Protein AF-A0AAW5QQH7-F1 (afdb_monomer)

Sequence (88 aa):
PIRKGETILVVLLALHRDPTLWGADPERFDPDRFLPATVRARPAHAYTPFGVGARACIGRQFALHVAVIALAQILTRFDIVPNTDYEL

Mean predicted aligned error: 3.49 Å

Secondary structure (DSSP, 8-state):
---TT------HHHHTT-HHHH-S-TTS--GGGGSHHHHHHSPTTS--TT--GGGS-TTHHHHHHHHHHHHHHHHHH------TT---

Radius of gyration: 17.26 Å; Cα contacts (8 Å, |Δi|>4): 32; chains: 1; bounding box: 39×33×52 Å

pLDDT: mean 95.87, std 2.63, range [79.12, 98.56]

Nearest PDB structures (foldseek):
  7uf9-assembly1_A-2  TM=9.308E-01  e=1.888E-03  Homo sapiens
  5vcg-assembly1_A  TM=9.185E-01  e=1.888E-03  Homo sapiens
  6bd5-assembly1_A  TM=9.341E-01  e=3.187E-03  Homo sapiens
  5veu-assembly5_E  TM=8.911E-01  e=3.878E-03  Homo sapiens

Structure (mmCIF, N/CA/C/O backbone):
data_AF-A0AAW5QQH7-F1
#
_entry.id   AF-A0AAW5QQH7-F1
#
loop_
_atom_site.group_PDB
_atom_site.id
_atom_site.type_symbol
_atom_site.label_atom_id
_atom_site.label_alt_id
_atom_site.label_comp_id
_atom_site.label_asym_id
_atom_site.label_entity_id
_atom_site.label_seq_id
_atom_site.pdbx_PDB_ins_code
_atom_site.Cartn_x
_atom_site.Cartn_y
_atom_site.Cartn_z
_atom_site.occupancy
_atom_site.B_iso_or_equiv
_atom_site.auth_seq_id
_atom_site.auth_comp_id
_atom_site.auth_asym_id
_atom_si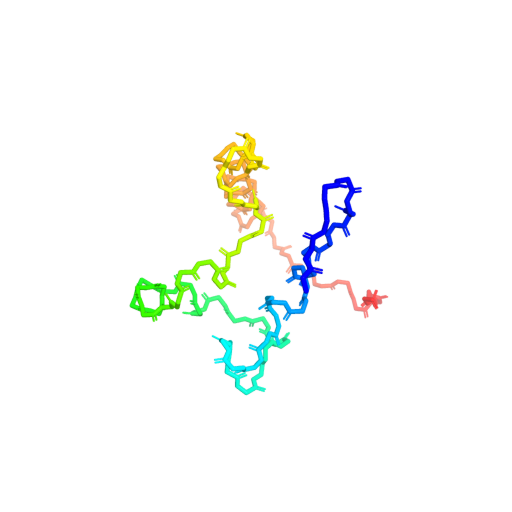te.auth_atom_id
_atom_site.pdbx_PDB_model_num
ATOM 1 N N . PRO A 1 1 ? -8.005 6.328 28.896 1.00 88.44 1 PRO A N 1
ATOM 2 C CA . PRO A 1 1 ? -9.391 6.590 28.435 1.00 88.44 1 PRO A C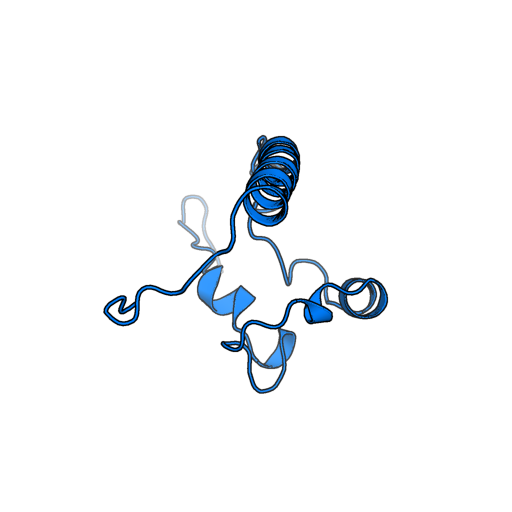A 1
ATOM 3 C C . PRO A 1 1 ? -9.429 7.696 27.367 1.00 88.44 1 PRO A C 1
ATOM 5 O O . PRO A 1 1 ? -8.671 8.651 27.487 1.00 88.44 1 PRO A O 1
ATOM 8 N N . ILE A 1 2 ? -10.279 7.535 26.344 1.00 95.19 2 ILE A N 1
ATOM 9 C CA . ILE A 1 2 ? -10.463 8.492 25.235 1.00 95.19 2 ILE A CA 1
ATOM 10 C C . ILE A 1 2 ? -11.814 9.200 25.416 1.00 95.19 2 ILE A C 1
ATOM 12 O O . ILE A 1 2 ? -12.808 8.549 25.745 1.00 95.19 2 ILE A O 1
ATOM 16 N N . ARG A 1 3 ? -11.862 10.521 25.223 1.00 97.44 3 ARG A N 1
ATOM 17 C CA . ARG A 1 3 ? -13.060 11.363 25.392 1.00 97.44 3 ARG A CA 1
ATOM 18 C C . ARG A 1 3 ? -13.703 11.728 24.051 1.00 97.44 3 ARG A C 1
ATOM 20 O O . ARG A 1 3 ? -13.057 11.765 23.007 1.00 97.44 3 ARG A O 1
ATOM 27 N N . LYS A 1 4 ? -14.998 12.057 24.082 1.00 97.06 4 LYS A N 1
ATOM 28 C CA . LYS A 1 4 ? -15.721 12.575 22.910 1.00 97.06 4 LYS A CA 1
ATOM 29 C C . LYS A 1 4 ? -15.045 13.851 22.398 1.00 97.06 4 LYS A C 1
ATOM 31 O O . LYS A 1 4 ? -14.793 14.764 23.176 1.00 97.06 4 LYS A O 1
ATOM 36 N N . GLY A 1 5 ? -14.814 13.915 21.088 1.00 96.56 5 GLY A N 1
ATOM 37 C CA . GLY A 1 5 ? -14.167 15.055 20.433 1.00 96.56 5 GLY A CA 1
ATOM 38 C C . GLY A 1 5 ? -12.639 14.990 20.425 1.00 96.56 5 GLY A C 1
ATOM 39 O O . GLY A 1 5 ? -12.015 15.849 19.809 1.00 96.56 5 GLY A O 1
ATOM 4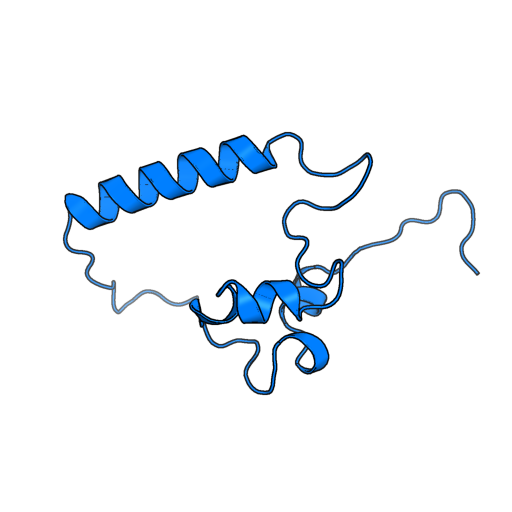0 N N . GLU A 1 6 ? -12.027 13.980 21.051 1.00 97.56 6 GLU A N 1
ATOM 41 C CA . GLU A 1 6 ? -10.584 13.780 20.932 1.00 97.56 6 GLU A CA 1
ATOM 42 C C . GLU A 1 6 ? -10.201 13.312 19.533 1.00 97.56 6 GLU A C 1
ATOM 44 O O . GLU A 1 6 ? -10.851 12.459 18.926 1.00 97.56 6 GLU A O 1
ATOM 49 N N . THR A 1 7 ? -9.114 13.888 19.031 1.00 96.12 7 THR A N 1
ATOM 50 C CA . THR A 1 7 ? -8.522 13.486 17.760 1.00 96.12 7 THR A CA 1
ATOM 51 C C . THR A 1 7 ? -7.612 12.291 17.993 1.00 96.12 7 THR A C 1
ATOM 53 O O . THR A 1 7 ? -6.756 12.315 18.874 1.00 96.12 7 THR A O 1
ATOM 56 N N . ILE A 1 8 ? -7.784 11.257 17.175 1.00 95.25 8 ILE A N 1
ATOM 57 C CA . ILE A 1 8 ? -6.920 10.081 17.151 1.00 95.25 8 ILE A CA 1
ATOM 58 C C . ILE A 1 8 ? -6.252 10.037 15.785 1.00 95.25 8 ILE A C 1
ATOM 60 O O . ILE A 1 8 ? -6.922 10.161 14.759 1.00 95.25 8 ILE A O 1
ATOM 64 N N . LEU A 1 9 ? -4.941 9.824 15.779 1.00 95.44 9 LEU A N 1
ATOM 65 C CA . LEU A 1 9 ? -4.182 9.591 14.562 1.00 95.44 9 LEU A CA 1
ATOM 66 C C . LEU A 1 9 ? -3.847 8.105 14.437 1.00 95.44 9 LEU A C 1
ATOM 68 O O . LEU A 1 9 ? -3.325 7.497 15.370 1.00 95.44 9 LEU A O 1
ATOM 72 N N . VAL A 1 10 ? -4.107 7.535 13.262 1.00 94.31 10 VAL A N 1
ATOM 73 C CA . VAL A 1 10 ? -3.615 6.203 12.897 1.00 94.31 10 VAL A CA 1
ATOM 74 C C . VAL A 1 10 ? -2.314 6.379 12.122 1.00 94.31 10 VAL A C 1
ATOM 76 O O . VAL A 1 10 ? -2.317 6.870 10.994 1.00 94.31 10 VAL A O 1
ATOM 79 N N . VAL A 1 11 ? -1.195 5.983 12.725 1.00 96.38 11 VAL A N 1
ATOM 80 C CA . VAL A 1 11 ? 0.139 6.127 12.126 1.00 96.38 11 VAL A CA 1
ATOM 81 C C . VAL A 1 11 ? 0.425 4.932 11.213 1.00 96.38 11 VAL A C 1
ATOM 83 O O . VAL A 1 11 ? 1.109 3.982 11.589 1.00 96.38 11 VAL A O 1
ATOM 86 N N . LEU A 1 12 ? -0.127 4.965 9.997 1.00 96.44 12 LEU A N 1
ATOM 87 C CA . LEU A 1 12 ? -0.029 3.849 9.046 1.00 96.44 12 LEU A CA 1
ATOM 88 C C . LEU A 1 12 ? 1.416 3.500 8.669 1.00 96.44 12 LEU A C 1
ATOM 90 O O . LEU A 1 12 ? 1.722 2.324 8.517 1.00 96.44 12 LEU A O 1
ATOM 94 N N . LEU A 1 13 ? 2.309 4.492 8.572 1.00 95.31 13 LEU A N 1
ATOM 95 C CA . LEU A 1 13 ? 3.720 4.245 8.254 1.00 95.31 13 LEU A CA 1
ATOM 96 C C . LEU A 1 13 ? 4.404 3.373 9.311 1.00 95.31 13 LEU A C 1
ATOM 98 O O . LEU A 1 13 ? 5.184 2.506 8.942 1.00 95.31 13 LEU A O 1
ATOM 102 N N . ALA A 1 14 ? 4.094 3.574 10.595 1.00 96.75 14 ALA A N 1
ATOM 103 C CA . ALA A 1 14 ? 4.629 2.741 11.669 1.00 96.75 14 ALA A CA 1
ATOM 104 C C . ALA A 1 14 ? 4.026 1.329 11.613 1.00 96.75 14 ALA A C 1
ATOM 106 O O . 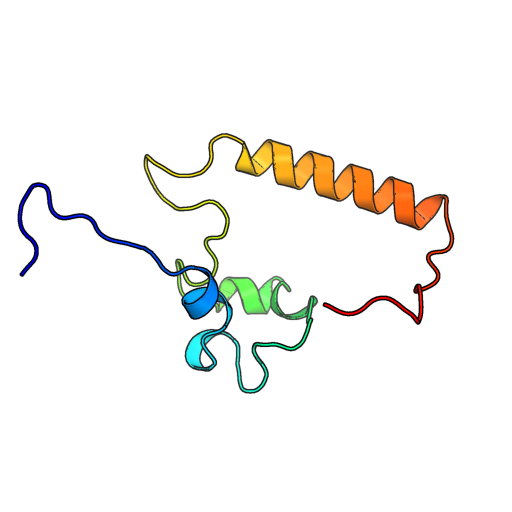ALA A 1 14 ? 4.753 0.346 11.673 1.00 96.75 14 ALA A O 1
ATOM 107 N N . LEU A 1 15 ? 2.709 1.222 11.406 1.00 96.62 15 LEU A N 1
ATOM 108 C CA . LEU A 1 15 ? 2.019 -0.068 11.289 1.00 96.62 15 LEU A CA 1
ATOM 109 C C . LEU A 1 15 ? 2.541 -0.917 10.116 1.00 96.62 15 LEU A C 1
ATOM 111 O O . LEU A 1 15 ? 2.721 -2.126 10.247 1.00 96.62 15 LEU A O 1
ATOM 115 N N . HIS A 1 16 ? 2.770 -0.304 8.952 1.00 97.31 16 HIS A N 1
ATOM 116 C CA . HIS A 1 16 ? 3.235 -1.014 7.750 1.00 97.31 16 HIS A CA 1
ATOM 117 C C . HIS A 1 16 ? 4.739 -1.314 7.772 1.00 97.31 16 HIS A C 1
ATOM 119 O O . HIS A 1 16 ? 5.228 -1.963 6.853 1.00 97.31 16 HIS A O 1
ATOM 125 N N . ARG A 1 17 ? 5.449 -0.876 8.820 1.00 96.88 17 ARG A N 1
ATOM 126 C CA . ARG A 1 17 ? 6.877 -1.129 9.056 1.00 96.88 17 ARG A CA 1
ATOM 127 C C . ARG A 1 17 ? 7.160 -1.820 10.389 1.00 96.88 17 ARG A C 1
ATOM 129 O O . ARG A 1 17 ? 8.310 -1.938 10.791 1.00 96.88 17 ARG A O 1
ATOM 136 N N . ASP A 1 18 ? 6.127 -2.274 11.088 1.00 96.62 18 ASP A N 1
ATOM 137 C CA . ASP A 1 18 ? 6.293 -2.943 12.372 1.00 96.62 18 ASP A CA 1
ATOM 138 C C . ASP A 1 18 ? 7.009 -4.297 12.177 1.00 96.62 18 ASP A C 1
ATOM 140 O O . ASP A 1 18 ? 6.447 -5.191 11.530 1.00 96.62 18 ASP A O 1
ATOM 144 N N . PRO A 1 19 ? 8.221 -4.499 12.728 1.00 95.88 19 PRO A N 1
ATOM 145 C CA . PRO A 1 19 ? 8.963 -5.744 12.546 1.00 95.88 19 PRO A CA 1
ATOM 146 C C . PRO A 1 19 ? 8.258 -6.955 13.173 1.00 95.88 19 PRO A C 1
ATOM 148 O O . PRO A 1 19 ? 8.471 -8.090 12.747 1.00 95.88 19 PRO A O 1
ATOM 151 N N . THR A 1 20 ? 7.360 -6.738 14.141 1.00 94.62 20 THR A N 1
ATOM 152 C CA . THR A 1 20 ? 6.548 -7.815 14.728 1.00 94.62 20 THR A CA 1
ATOM 153 C C . THR A 1 20 ? 5.477 -8.338 13.764 1.00 94.62 20 THR A C 1
ATOM 155 O O . THR A 1 20 ? 5.040 -9.481 13.895 1.00 94.62 20 THR A O 1
ATOM 158 N N . LEU A 1 21 ? 5.079 -7.532 12.769 1.00 94.56 21 LEU A N 1
ATOM 159 C CA . LEU A 1 21 ? 4.092 -7.890 11.744 1.00 94.56 21 LEU A 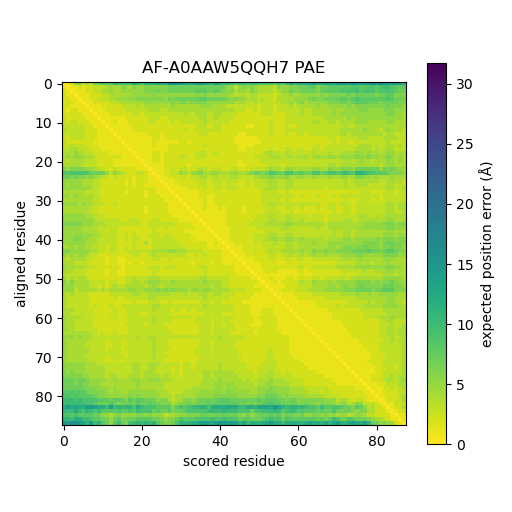CA 1
ATOM 160 C C . LEU A 1 21 ? 4.733 -8.249 10.396 1.00 94.56 21 LEU A C 1
ATOM 162 O O . LEU A 1 21 ? 4.173 -9.054 9.649 1.00 94.56 21 LEU A O 1
ATOM 166 N N . TRP A 1 22 ? 5.877 -7.638 10.075 1.00 95.06 22 TRP A N 1
ATOM 167 C CA . TRP A 1 22 ? 6.504 -7.693 8.748 1.00 95.06 22 TRP A CA 1
ATOM 168 C C . TRP A 1 22 ? 7.871 -8.396 8.720 1.00 95.06 22 TRP A C 1
ATOM 170 O O . TRP A 1 22 ? 8.457 -8.532 7.646 1.00 95.06 22 TRP A O 1
ATOM 180 N N . GLY A 1 23 ? 8.345 -8.903 9.863 1.00 92.31 23 GLY A N 1
ATOM 181 C CA . GLY A 1 23 ? 9.609 -9.632 9.991 1.00 92.31 23 GLY A CA 1
ATOM 182 C C . GLY A 1 23 ? 10.808 -8.723 10.271 1.00 92.31 23 GLY A C 1
ATOM 183 O O . GLY A 1 23 ? 10.652 -7.538 10.540 1.00 92.31 23 GLY A O 1
ATOM 184 N N . ALA A 1 24 ? 12.018 -9.289 10.216 1.00 93.00 24 ALA A N 1
ATOM 185 C CA . ALA A 1 24 ? 13.248 -8.596 10.617 1.00 93.00 24 ALA A CA 1
ATOM 186 C C . ALA A 1 24 ? 13.598 -7.374 9.745 1.00 93.00 24 ALA A C 1
ATOM 188 O O . ALA A 1 24 ? 14.169 -6.417 10.259 1.00 93.00 24 ALA A O 1
ATOM 189 N N . ASP A 1 2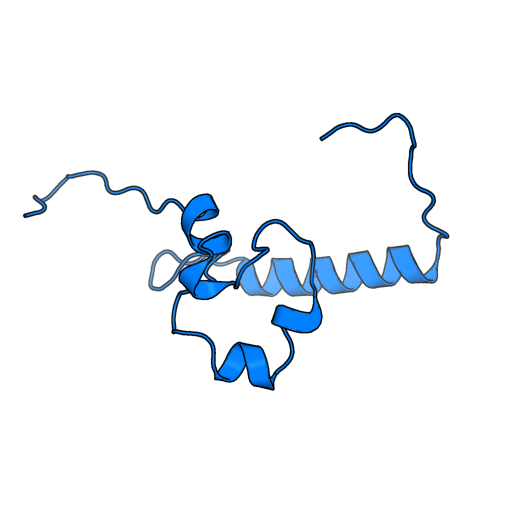5 ? 13.198 -7.376 8.467 1.00 95.31 25 ASP A N 1
ATOM 190 C CA . ASP A 1 25 ? 13.589 -6.352 7.487 1.00 95.31 25 ASP A CA 1
ATOM 191 C C . ASP A 1 25 ? 12.379 -5.580 6.921 1.00 95.31 25 ASP A C 1
ATOM 193 O O . ASP A 1 25 ? 12.138 -5.621 5.710 1.00 95.31 25 ASP A O 1
ATOM 197 N N . PRO A 1 26 ? 11.559 -4.890 7.734 1.00 95.69 26 PRO A N 1
ATOM 198 C CA . PRO A 1 26 ? 10.306 -4.287 7.273 1.00 95.69 26 PRO A CA 1
ATOM 199 C C . PRO A 1 26 ? 10.494 -3.254 6.150 1.00 95.69 26 PRO A C 1
ATOM 201 O O . PRO A 1 26 ? 9.628 -3.159 5.284 1.00 95.69 26 PRO A O 1
ATOM 204 N N . GLU A 1 27 ? 11.640 -2.567 6.109 1.00 95.44 27 GLU A N 1
ATOM 205 C CA . GLU A 1 27 ? 11.991 -1.567 5.085 1.00 95.44 27 GLU A CA 1
ATOM 206 C C . GLU A 1 27 ? 12.341 -2.162 3.714 1.00 95.44 27 GLU A C 1
ATOM 208 O O . GLU A 1 27 ? 12.346 -1.449 2.709 1.00 95.44 27 GLU A O 1
ATOM 213 N N . ARG A 1 28 ? 12.642 -3.464 3.639 1.00 96.44 28 ARG A N 1
ATOM 214 C CA . ARG A 1 28 ? 12.969 -4.111 2.367 1.00 96.44 28 ARG A CA 1
ATOM 215 C C . ARG A 1 28 ? 11.720 -4.208 1.491 1.00 96.44 28 ARG A C 1
ATOM 217 O O . ARG A 1 28 ? 10.691 -4.736 1.916 1.00 96.44 28 ARG A O 1
ATOM 224 N N . PHE A 1 29 ? 11.844 -3.786 0.232 1.00 96.19 29 PHE A N 1
ATOM 225 C CA . PHE A 1 29 ? 10.831 -4.057 -0.785 1.00 96.19 29 PHE A CA 1
ATOM 226 C C . PHE A 1 29 ? 10.801 -5.556 -1.106 1.00 96.19 29 PHE A C 1
ATOM 228 O O . PHE A 1 29 ? 11.737 -6.103 -1.689 1.00 96.19 29 PHE A O 1
ATOM 235 N N . ASP A 1 30 ? 9.724 -6.215 -0.690 1.00 96.31 30 ASP A N 1
ATOM 236 C CA . ASP A 1 30 ? 9.524 -7.654 -0.840 1.00 96.31 30 ASP A CA 1
ATOM 237 C C . ASP A 1 30 ? 8.059 -7.949 -1.225 1.00 96.31 30 ASP A C 1
ATOM 239 O O . ASP A 1 30 ? 7.179 -8.001 -0.352 1.00 96.31 30 ASP A O 1
ATOM 243 N N . PRO A 1 31 ? 7.769 -8.106 -2.533 1.00 96.38 31 PRO A N 1
ATOM 244 C CA . PRO A 1 31 ? 6.433 -8.439 -3.021 1.00 96.38 31 PRO A CA 1
ATOM 245 C C . PRO A 1 31 ? 5.903 -9.783 -2.508 1.00 96.38 31 PRO A C 1
ATOM 247 O O . PRO A 1 31 ? 4.685 -9.940 -2.384 1.00 96.38 31 PRO A O 1
ATOM 250 N N . ASP A 1 32 ? 6.780 -10.729 -2.151 1.00 96.06 32 ASP A N 1
ATOM 251 C CA . ASP A 1 32 ? 6.384 -12.087 -1.756 1.00 96.06 32 ASP A CA 1
ATOM 252 C C . ASP A 1 32 ? 5.651 -12.111 -0.408 1.00 96.06 32 ASP A C 1
ATOM 254 O O . ASP A 1 32 ? 4.869 -13.022 -0.107 1.00 96.06 32 ASP A O 1
ATOM 258 N N . ARG A 1 33 ? 5.769 -11.029 0.371 1.00 95.44 33 ARG A N 1
ATOM 259 C CA . ARG A 1 33 ? 4.919 -10.779 1.544 1.00 95.44 33 ARG A CA 1
ATOM 260 C C . ARG A 1 33 ? 3.433 -10.798 1.199 1.00 95.44 33 ARG A C 1
ATOM 262 O O . ARG A 1 33 ? 2.609 -11.029 2.081 1.00 95.44 33 ARG A O 1
ATOM 269 N N . PHE A 1 34 ? 3.059 -10.542 -0.050 1.00 96.12 34 PHE A N 1
ATOM 270 C CA . PHE A 1 34 ? 1.670 -10.519 -0.505 1.00 96.12 34 PHE A CA 1
ATOM 271 C C . PHE A 1 34 ? 1.230 -11.810 -1.208 1.00 96.12 34 PHE A C 1
ATOM 273 O O . PHE A 1 34 ? 0.121 -11.861 -1.742 1.00 96.12 34 PHE A O 1
ATOM 280 N N . LEU A 1 35 ? 2.034 -12.879 -1.147 1.00 97.31 35 LEU A N 1
ATOM 281 C CA . LEU A 1 35 ? 1.608 -14.201 -1.601 1.00 97.31 35 LEU A CA 1
ATOM 282 C C . LEU A 1 35 ? 0.396 -14.713 -0.796 1.00 97.31 35 LEU A C 1
ATOM 284 O O . LEU A 1 35 ? 0.260 -14.405 0.395 1.00 97.31 35 LEU A O 1
ATOM 288 N N . PRO A 1 36 ? -0.481 -15.542 -1.400 1.00 97.56 36 PRO A N 1
ATOM 289 C CA . PRO A 1 36 ? -1.753 -15.932 -0.787 1.00 97.56 36 PRO A CA 1
ATOM 290 C C . PRO A 1 36 ? -1.636 -16.570 0.605 1.00 97.56 36 PRO A C 1
ATOM 292 O O . PRO A 1 36 ? -2.465 -16.296 1.473 1.00 97.56 36 PRO A O 1
ATOM 295 N N . ALA A 1 37 ? -0.619 -17.410 0.829 1.00 96.38 37 ALA A N 1
ATOM 296 C CA . ALA A 1 37 ? -0.390 -18.062 2.119 1.00 96.38 37 ALA A CA 1
ATOM 297 C C . ALA A 1 37 ? -0.010 -17.044 3.208 1.00 96.38 37 ALA A C 1
ATOM 299 O O . ALA A 1 37 ? -0.608 -17.042 4.285 1.00 96.38 37 ALA A O 1
ATOM 300 N N . THR A 1 38 ? 0.909 -16.128 2.894 1.00 94.56 38 THR A N 1
ATOM 301 C CA . THR A 1 38 ? 1.365 -15.069 3.803 1.00 94.56 38 THR A CA 1
ATOM 302 C C . THR A 1 38 ? 0.236 -14.105 4.153 1.00 94.56 38 THR A C 1
ATOM 304 O O . THR A 1 38 ? 0.045 -13.771 5.320 1.00 94.56 38 THR A O 1
ATOM 307 N N . VAL A 1 39 ? -0.573 -13.700 3.167 1.00 95.31 39 VAL A N 1
ATOM 308 C CA . VAL A 1 39 ? -1.737 -12.827 3.399 1.00 95.31 39 VAL A CA 1
ATOM 309 C C . VAL A 1 39 ? -2.775 -13.508 4.286 1.00 95.31 39 VAL A C 1
ATOM 311 O O . VAL A 1 39 ? -3.337 -12.858 5.163 1.00 95.31 39 VAL A O 1
ATOM 314 N N . ARG A 1 40 ? -3.016 -14.811 4.095 1.00 95.69 40 ARG A N 1
ATOM 315 C CA . ARG A 1 40 ? -3.974 -15.571 4.911 1.00 95.69 40 ARG A CA 1
ATOM 316 C C . ARG A 1 40 ? -3.524 -15.713 6.365 1.00 95.69 40 ARG A C 1
ATOM 318 O O . ARG A 1 40 ? -4.371 -15.704 7.250 1.00 95.69 40 ARG A O 1
ATOM 325 N N . ALA A 1 41 ? -2.221 -15.852 6.600 1.00 94.44 41 ALA A N 1
ATOM 326 C CA . ALA A 1 41 ? -1.649 -15.936 7.942 1.00 94.44 41 ALA A CA 1
ATOM 327 C C . ALA A 1 41 ? -1.521 -14.566 8.636 1.00 94.44 41 ALA A C 1
ATOM 329 O O . ALA A 1 41 ? -1.351 -14.506 9.853 1.00 94.44 41 ALA A O 1
ATOM 330 N N . ARG A 1 42 ? -1.587 -13.462 7.880 1.00 94.31 42 ARG A N 1
ATOM 331 C CA . ARG A 1 42 ? -1.391 -12.111 8.410 1.00 94.31 42 ARG A CA 1
ATOM 332 C C . ARG A 1 42 ? -2.537 -11.709 9.350 1.00 94.31 42 ARG A C 1
ATOM 334 O O . ARG A 1 42 ? -3.703 -11.881 8.986 1.00 94.31 42 ARG A O 1
ATOM 341 N N . PRO A 1 43 ? -2.237 -11.083 10.506 1.00 95.12 43 PRO A N 1
ATOM 342 C CA . PRO A 1 43 ? -3.263 -10.519 11.371 1.00 95.12 43 PRO A CA 1
ATOM 343 C C . PRO A 1 43 ? -4.188 -9.555 10.626 1.00 95.12 43 PRO A C 1
ATOM 345 O O . PRO A 1 43 ? -3.757 -8.765 9.776 1.00 95.12 43 PRO A O 1
ATOM 348 N N . ALA A 1 44 ? -5.473 -9.589 10.980 1.00 91.81 44 ALA A N 1
ATOM 349 C CA . ALA A 1 44 ? -6.435 -8.631 10.460 1.00 91.81 44 ALA A CA 1
ATOM 350 C C . ALA A 1 44 ? -5.951 -7.196 10.725 1.00 91.81 44 ALA A C 1
ATOM 352 O O . ALA A 1 44 ? -5.375 -6.895 11.767 1.00 91.81 44 ALA A O 1
ATOM 353 N N . HIS A 1 45 ? -6.190 -6.306 9.765 1.00 93.69 45 HIS A N 1
ATOM 354 C CA . HIS A 1 45 ? -5.846 -4.882 9.835 1.00 93.69 45 HIS A CA 1
ATOM 355 C C . HIS A 1 45 ? -4.348 -4.518 9.869 1.00 93.69 45 HIS A C 1
ATOM 357 O O . HIS A 1 45 ? -4.041 -3.328 9.822 1.00 93.69 45 HIS A O 1
ATOM 363 N N . ALA A 1 46 ? -3.423 -5.486 9.826 1.00 95.25 46 ALA A N 1
ATOM 364 C CA . ALA A 1 46 ? -1.981 -5.216 9.728 1.00 95.25 46 ALA A CA 1
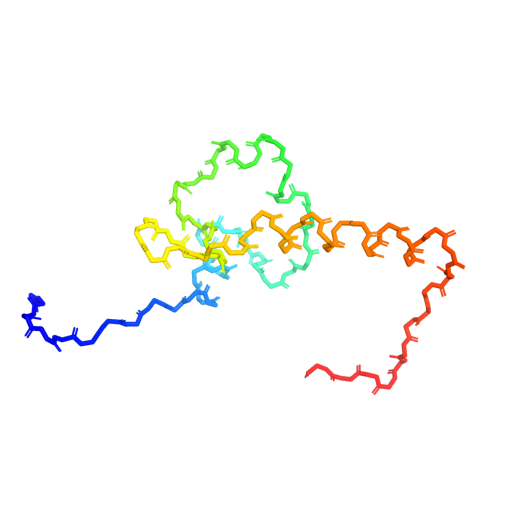ATOM 365 C C . ALA A 1 46 ? -1.580 -4.493 8.425 1.00 95.25 46 ALA A C 1
ATOM 367 O O . ALA A 1 46 ? -0.584 -3.778 8.381 1.00 95.25 46 ALA A O 1
ATOM 368 N N . TYR A 1 47 ? -2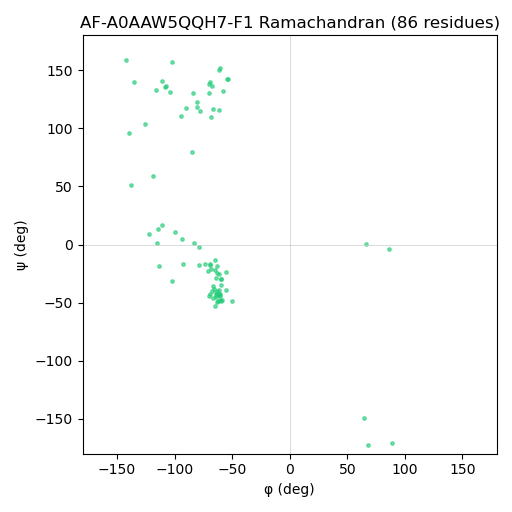.379 -4.638 7.362 1.00 96.50 47 TYR A N 1
ATOM 369 C CA . TYR A 1 47 ? -2.217 -3.904 6.107 1.00 96.50 47 TYR A CA 1
ATOM 370 C C . TYR A 1 47 ? -3.517 -3.188 5.731 1.00 96.50 47 TYR A C 1
ATOM 372 O O . TYR A 1 47 ? -4.489 -3.807 5.295 1.00 96.50 47 TYR A O 1
ATOM 380 N N . THR A 1 48 ? -3.546 -1.873 5.937 1.00 96.00 48 THR A N 1
ATOM 381 C CA . THR A 1 48 ? -4.742 -1.014 5.806 1.00 96.00 48 THR A CA 1
ATOM 382 C C . THR A 1 48 ? -4.449 0.318 5.097 1.00 96.00 48 THR A C 1
ATOM 384 O O . THR A 1 48 ? -4.840 1.380 5.580 1.00 96.00 48 THR A O 1
ATOM 387 N N . PRO A 1 49 ? -3.799 0.308 3.915 1.00 96.56 49 PRO A N 1
ATOM 388 C CA . PRO A 1 49 ? -3.409 1.535 3.202 1.00 96.56 49 PRO A CA 1
ATOM 389 C C . PRO A 1 49 ? -4.597 2.405 2.764 1.00 96.56 49 PRO A C 1
ATOM 391 O O . PRO A 1 49 ? -4.440 3.588 2.492 1.00 96.56 49 PRO A O 1
ATOM 394 N N . PHE A 1 50 ? -5.797 1.828 2.720 1.00 97.19 50 PHE A N 1
ATOM 395 C CA . PHE A 1 50 ? -7.033 2.499 2.324 1.00 97.19 50 PHE A CA 1
ATOM 396 C C . PHE A 1 50 ? -8.004 2.699 3.499 1.00 97.19 50 PHE A C 1
ATOM 398 O O . PHE A 1 50 ? -9.191 2.928 3.275 1.00 97.19 50 PHE A O 1
ATOM 405 N N . GLY A 1 51 ? -7.534 2.579 4.744 1.00 95.19 51 GLY A N 1
ATOM 406 C CA . GLY A 1 51 ? -8.388 2.616 5.930 1.00 95.19 51 GLY A CA 1
ATOM 407 C C . GLY A 1 51 ? -9.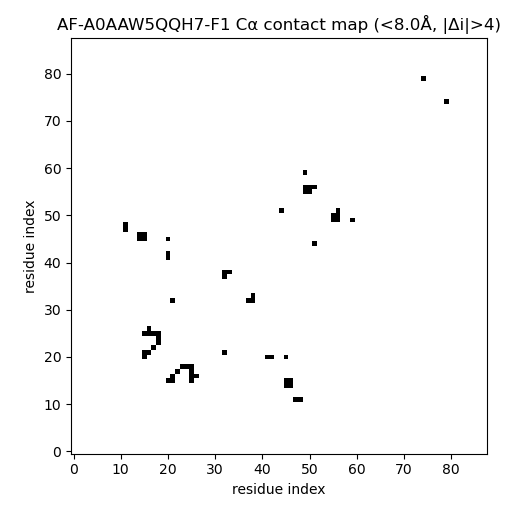327 1.408 6.045 1.00 95.19 51 GLY A C 1
ATOM 408 O O . GLY A 1 51 ? -9.226 0.433 5.296 1.00 95.19 51 GLY A O 1
ATOM 409 N N . VAL A 1 52 ? -10.239 1.465 7.018 1.00 93.25 52 VAL A N 1
ATOM 410 C CA . VAL A 1 52 ? -11.197 0.395 7.343 1.00 93.25 52 VAL A CA 1
ATOM 411 C C . VAL A 1 52 ? -12.563 0.970 7.728 1.00 93.25 52 VAL A C 1
ATOM 413 O O . VAL A 1 52 ? -12.674 2.126 8.137 1.00 93.25 52 VAL A O 1
ATOM 416 N N . GLY A 1 53 ? -13.612 0.152 7.615 1.00 93.94 53 GLY A N 1
ATOM 417 C CA . GLY A 1 53 ? -14.965 0.505 8.054 1.00 93.94 53 GLY A CA 1
ATOM 418 C C . GLY A 1 53 ? -15.594 1.665 7.273 1.00 93.94 53 GLY A C 1
ATOM 419 O O . GLY A 1 53 ? -15.313 1.869 6.095 1.00 93.94 53 GLY A O 1
ATOM 420 N N . ALA A 1 54 ? -16.450 2.439 7.946 1.00 96.00 54 ALA A N 1
ATOM 421 C CA . ALA A 1 54 ? -17.273 3.491 7.336 1.00 96.00 54 ALA A CA 1
ATOM 422 C C . ALA A 1 54 ? -16.481 4.674 6.740 1.00 96.00 54 ALA A C 1
ATOM 424 O O . ALA A 1 54 ? -17.045 5.491 6.016 1.00 96.00 54 ALA A O 1
ATOM 425 N N . ARG A 1 55 ? -15.187 4.792 7.062 1.00 95.56 55 ARG A N 1
ATOM 426 C CA . ARG A 1 55 ? -14.289 5.844 6.556 1.00 95.56 55 ARG A CA 1
ATOM 427 C C . ARG A 1 55 ? -13.173 5.286 5.669 1.00 95.56 55 ARG A C 1
ATOM 429 O O . ARG A 1 55 ? -12.211 5.997 5.394 1.00 95.56 55 ARG A O 1
ATOM 436 N N . ALA A 1 56 ? -13.289 4.031 5.231 1.00 96.56 56 ALA A N 1
ATOM 437 C CA . ALA A 1 56 ? -12.385 3.476 4.235 1.00 96.56 56 ALA A CA 1
ATOM 438 C C . ALA A 1 56 ? -12.470 4.264 2.916 1.00 96.56 56 ALA A C 1
ATOM 440 O O . ALA A 1 56 ? -13.508 4.832 2.570 1.00 96.56 56 ALA A O 1
ATOM 441 N N . CYS A 1 57 ? -11.373 4.278 2.163 1.00 98.06 57 CYS A N 1
ATOM 442 C CA . CYS A 1 57 ? -11.296 4.940 0.870 1.00 98.06 57 CYS A CA 1
ATOM 443 C C . CYS A 1 57 ? -12.298 4.318 -0.111 1.00 98.06 57 CYS A C 1
ATOM 445 O O . CYS A 1 57 ? -12.156 3.160 -0.517 1.00 98.06 57 CYS A O 1
ATOM 447 N N . ILE A 1 58 ? -13.274 5.121 -0.541 1.00 98.19 58 ILE A N 1
ATOM 448 C CA . ILE A 1 58 ? -14.276 4.735 -1.543 1.00 98.19 58 ILE A CA 1
ATOM 449 C C . ILE A 1 58 ? -13.633 4.358 -2.887 1.00 98.19 58 ILE A C 1
ATOM 451 O O . ILE A 1 58 ? -14.123 3.484 -3.595 1.00 98.19 58 ILE A O 1
ATOM 455 N N . GLY A 1 59 ? -12.487 4.963 -3.208 1.00 98.19 59 GLY A N 1
ATOM 456 C CA . GLY A 1 59 ? -11.742 4.731 -4.443 1.00 98.19 59 GLY A CA 1
ATOM 457 C C . GLY A 1 59 ? -10.816 3.514 -4.425 1.00 98.19 59 GLY A C 1
ATOM 458 O O . GLY A 1 59 ? -10.142 3.284 -5.422 1.00 98.19 59 GLY A O 1
ATOM 459 N N . ARG A 1 60 ? -10.750 2.723 -3.341 1.00 97.69 60 ARG A N 1
ATOM 460 C CA . ARG A 1 60 ? -9.781 1.613 -3.199 1.00 97.69 60 ARG A CA 1
ATOM 461 C C . ARG A 1 60 ? -9.763 0.665 -4.402 1.00 97.69 60 ARG A C 1
ATOM 463 O O . ARG A 1 60 ? -8.692 0.329 -4.895 1.00 97.69 60 ARG A O 1
ATOM 470 N N . GLN A 1 61 ? -10.933 0.213 -4.853 1.00 97.56 61 GLN A N 1
ATOM 471 C CA . GLN A 1 61 ? -11.014 -0.741 -5.965 1.00 97.56 61 GLN A CA 1
ATOM 472 C C . GLN A 1 61 ? -10.603 -0.096 -7.287 1.00 97.56 61 GLN A C 1
ATOM 474 O O . GLN A 1 61 ? -9.832 -0.683 -8.038 1.00 97.56 61 GLN A O 1
ATOM 479 N N . PHE A 1 62 ? -11.052 1.137 -7.529 1.00 98.44 62 PHE A N 1
ATOM 480 C CA . PHE A 1 62 ? -10.664 1.906 -8.707 1.00 98.44 62 PHE A CA 1
ATOM 481 C C . PHE A 1 62 ? -9.147 2.124 -8.762 1.00 98.44 62 PHE A C 1
ATOM 483 O O . PHE A 1 62 ? -8.523 1.830 -9.777 1.00 98.44 62 PHE A O 1
ATOM 490 N N . ALA A 1 63 ? -8.546 2.568 -7.654 1.00 98.38 63 ALA A N 1
ATOM 491 C CA . ALA A 1 63 ? -7.114 2.831 -7.559 1.00 98.38 63 ALA A CA 1
ATOM 492 C C . ALA A 1 63 ? -6.284 1.578 -7.860 1.00 98.38 63 ALA A C 1
ATOM 494 O O . ALA A 1 63 ? -5.372 1.639 -8.677 1.00 98.38 63 ALA A O 1
ATOM 495 N N . LEU A 1 64 ? -6.626 0.434 -7.254 1.00 97.94 64 LEU A N 1
ATOM 496 C CA . LEU A 1 64 ? -5.926 -0.826 -7.516 1.00 97.94 64 LEU A CA 1
ATOM 497 C C . LEU A 1 64 ? -6.103 -1.286 -8.967 1.00 97.94 64 LEU A C 1
ATOM 499 O O . LEU A 1 64 ? -5.135 -1.710 -9.591 1.00 97.94 64 LEU A O 1
ATOM 503 N N . HIS A 1 65 ? -7.311 -1.170 -9.518 1.00 98.44 65 HIS A N 1
ATOM 504 C CA . HIS A 1 65 ? -7.585 -1.587 -10.891 1.00 98.44 65 HIS A CA 1
ATOM 505 C C . HIS A 1 65 ? -6.782 -0.763 -11.906 1.00 98.44 65 HIS A C 1
ATOM 507 O O . HIS A 1 65 ? -6.085 -1.320 -12.754 1.00 98.44 65 HIS A O 1
ATOM 513 N N . VAL A 1 66 ? -6.819 0.566 -11.777 1.00 98.50 66 VAL A N 1
ATOM 514 C CA . VAL A 1 66 ? -6.082 1.469 -12.668 1.00 98.50 66 VAL A CA 1
ATOM 515 C C . VAL A 1 66 ? -4.573 1.333 -12.471 1.00 98.50 66 VAL A C 1
ATOM 517 O O . VAL A 1 66 ? -3.850 1.306 -13.462 1.00 98.50 66 VAL A O 1
ATOM 520 N N . ALA A 1 67 ? -4.085 1.186 -11.234 1.00 98.31 67 ALA A N 1
ATOM 521 C CA . ALA A 1 67 ? -2.657 1.007 -10.968 1.00 98.31 67 ALA A CA 1
ATOM 522 C C . ALA A 1 67 ? -2.101 -0.265 -11.623 1.00 98.31 67 ALA A C 1
ATOM 524 O O . ALA A 1 67 ? -1.040 -0.214 -12.241 1.00 98.31 67 ALA A O 1
ATOM 525 N N . VAL A 1 68 ? -2.830 -1.385 -11.545 1.00 98.25 68 VAL A N 1
ATOM 526 C CA . VAL A 1 68 ? -2.421 -2.643 -12.191 1.00 98.25 68 VAL A CA 1
ATOM 527 C C . VAL A 1 68 ? -2.382 -2.493 -13.712 1.00 98.25 68 VAL A C 1
ATOM 529 O O . VAL A 1 68 ? -1.403 -2.900 -14.335 1.00 98.25 68 VAL A O 1
ATOM 532 N N . ILE A 1 69 ? -3.402 -1.871 -14.315 1.00 98.56 69 ILE A N 1
ATOM 533 C CA . ILE A 1 69 ? -3.435 -1.634 -15.767 1.00 98.56 69 ILE A CA 1
ATOM 534 C C . ILE A 1 69 ? -2.280 -0.725 -16.193 1.00 98.56 69 ILE A C 1
ATOM 536 O O . ILE A 1 69 ? -1.569 -1.049 -17.143 1.00 98.56 69 ILE A O 1
ATOM 540 N N . ALA A 1 70 ? -2.077 0.393 -15.495 1.00 98.50 70 ALA A N 1
ATOM 541 C CA . ALA A 1 70 ? -1.013 1.340 -15.801 1.00 98.50 70 ALA A CA 1
ATOM 542 C C . ALA A 1 70 ? 0.365 0.676 -15.699 1.00 98.50 70 ALA A C 1
ATOM 544 O O . ALA A 1 70 ? 1.154 0.769 -16.638 1.00 98.50 70 ALA A O 1
ATOM 545 N N . LEU A 1 71 ? 0.624 -0.061 -14.614 1.00 98.12 71 LEU A N 1
ATOM 546 C CA . LEU A 1 71 ? 1.882 -0.778 -14.423 1.00 98.12 71 LEU A CA 1
ATOM 547 C C . LEU A 1 71 ? 2.111 -1.814 -15.532 1.00 98.12 71 LEU A C 1
ATOM 549 O O . LEU A 1 71 ? 3.197 -1.862 -16.102 1.00 98.12 71 LEU A O 1
ATOM 553 N N . ALA A 1 72 ? 1.084 -2.584 -15.904 1.00 98.44 72 ALA A N 1
ATOM 554 C CA . ALA A 1 72 ? 1.178 -3.541 -17.004 1.00 98.44 72 ALA A CA 1
ATOM 555 C C . ALA A 1 72 ? 1.482 -2.858 -18.348 1.00 98.44 72 ALA A C 1
ATOM 557 O O . ALA A 1 72 ? 2.316 -3.346 -19.109 1.00 98.44 72 ALA A O 1
ATOM 558 N N . GLN A 1 73 ? 0.845 -1.722 -18.652 1.00 98.44 73 GLN A N 1
ATOM 559 C CA . GLN A 1 73 ? 1.124 -0.977 -19.885 1.00 98.44 73 GLN A CA 1
ATOM 560 C C . GLN A 1 73 ? 2.544 -0.408 -19.915 1.00 98.44 73 GLN A C 1
ATOM 562 O O . GLN A 1 73 ? 3.173 -0.436 -20.968 1.00 98.44 73 GLN A O 1
ATOM 567 N N . ILE A 1 74 ? 3.055 0.080 -18.781 1.00 98.38 74 ILE A N 1
ATOM 568 C CA . ILE A 1 74 ? 4.426 0.592 -18.693 1.00 98.38 74 ILE A CA 1
ATOM 569 C C . ILE A 1 74 ? 5.421 -0.553 -18.923 1.00 98.38 74 ILE A C 1
ATOM 571 O O . ILE A 1 74 ? 6.247 -0.467 -19.826 1.00 98.38 74 ILE A O 1
ATOM 575 N N . LEU A 1 75 ? 5.287 -1.651 -18.172 1.00 97.75 75 LEU A N 1
ATOM 576 C CA . LEU A 1 75 ? 6.239 -2.768 -18.193 1.00 97.75 75 LEU A CA 1
ATOM 577 C C . LEU A 1 75 ? 6.252 -3.562 -19.507 1.00 97.75 75 LEU A C 1
ATOM 579 O O . LEU A 1 75 ? 7.215 -4.263 -19.783 1.00 97.75 75 LEU A O 1
ATOM 583 N N . THR A 1 76 ? 5.184 -3.495 -20.305 1.00 98.06 76 THR A N 1
ATOM 584 C CA . THR A 1 76 ? 5.102 -4.219 -21.589 1.00 98.06 76 THR A CA 1
ATOM 585 C C . THR A 1 76 ? 5.558 -3.396 -22.787 1.00 98.06 76 THR A C 1
ATOM 587 O O . THR A 1 76 ? 5.800 -3.964 -23.849 1.00 98.06 76 THR A O 1
ATOM 590 N N . ARG A 1 77 ? 5.642 -2.068 -22.649 1.00 98.31 77 ARG A N 1
ATOM 591 C CA . ARG A 1 77 ? 5.942 -1.154 -23.764 1.00 98.31 77 ARG A CA 1
ATOM 592 C C . ARG A 1 77 ? 7.283 -0.449 -23.636 1.00 98.31 77 ARG A C 1
ATOM 594 O O . ARG A 1 77 ? 7.763 0.082 -24.633 1.00 98.31 77 ARG A O 1
ATOM 601 N N . PHE A 1 78 ? 7.852 -0.406 -22.436 1.00 98.25 78 PHE A N 1
ATOM 602 C CA . PHE A 1 78 ? 9.072 0.331 -22.153 1.00 98.25 78 PHE A CA 1
ATOM 603 C C . PHE A 1 78 ? 10.025 -0.515 -21.317 1.00 98.25 78 PHE A C 1
ATOM 605 O O . PHE A 1 78 ? 9.607 -1.159 -20.354 1.00 98.25 78 PHE A O 1
ATOM 612 N N . ASP A 1 79 ? 11.311 -0.427 -21.640 1.00 97.06 79 ASP A N 1
ATOM 613 C CA . ASP A 1 79 ? 12.373 -0.863 -20.742 1.00 97.06 79 ASP A CA 1
ATOM 614 C C . ASP A 1 79 ? 12.615 0.233 -19.701 1.00 97.06 79 ASP A C 1
ATOM 616 O O . ASP A 1 79 ? 12.890 1.389 -20.038 1.00 97.06 79 ASP A O 1
ATOM 620 N N . ILE A 1 80 ? 12.488 -0.117 -18.422 1.00 95.56 80 ILE A N 1
ATOM 621 C CA . ILE A 1 80 ? 12.722 0.819 -17.322 1.00 95.56 80 ILE A CA 1
ATOM 622 C C . ILE A 1 80 ? 14.193 0.746 -16.927 1.00 95.56 80 ILE A C 1
ATOM 624 O O . ILE A 1 80 ? 14.663 -0.282 -16.442 1.00 95.56 80 ILE A O 1
ATOM 628 N N . VAL A 1 81 ? 14.901 1.862 -17.086 1.00 96.06 81 VAL A N 1
ATOM 629 C CA . VAL A 1 81 ? 16.270 2.039 -16.594 1.00 96.06 81 VAL A CA 1
ATOM 630 C C . VAL A 1 81 ? 16.273 3.006 -15.406 1.00 96.06 81 VAL A C 1
ATOM 632 O O . VAL A 1 81 ? 15.573 4.021 -15.448 1.00 96.06 81 VAL A O 1
ATOM 635 N N . PRO A 1 82 ? 17.009 2.706 -14.322 1.00 93.50 82 PRO A N 1
ATOM 636 C CA . PRO A 1 82 ? 17.066 3.584 -13.162 1.00 93.50 82 PRO A CA 1
ATOM 637 C C . PRO A 1 82 ? 17.817 4.875 -13.501 1.00 93.50 82 PRO A C 1
ATOM 639 O O . PRO A 1 82 ? 18.852 4.845 -14.164 1.00 93.50 82 PRO A O 1
ATOM 642 N N . ASN A 1 83 ? 17.321 6.005 -12.995 1.00 94.50 83 ASN A N 1
ATOM 643 C CA . ASN A 1 83 ? 18.124 7.219 -12.920 1.00 94.50 83 ASN A CA 1
ATOM 644 C C . ASN A 1 83 ? 19.080 7.085 -11.727 1.00 94.50 83 ASN A C 1
ATOM 646 O O . ASN A 1 83 ? 18.622 7.009 -10.589 1.00 94.50 83 ASN A O 1
ATOM 650 N N . THR A 1 84 ? 20.386 7.037 -11.985 1.00 93.38 84 THR A N 1
ATOM 651 C CA . THR A 1 84 ? 21.411 6.848 -10.946 1.00 93.38 84 THR A CA 1
ATOM 652 C C . THR A 1 84 ? 21.556 8.039 -10.008 1.00 93.38 84 THR A C 1
ATOM 654 O O . THR A 1 84 ? 22.078 7.869 -8.913 1.00 93.38 84 THR A O 1
ATOM 657 N N . ASP A 1 85 ? 21.058 9.207 -10.411 1.00 95.00 85 ASP A N 1
ATOM 658 C CA . ASP A 1 85 ? 21.144 10.441 -9.625 1.00 95.00 85 ASP A CA 1
ATOM 659 C C . ASP A 1 85 ? 19.892 10.659 -8.752 1.00 95.00 85 ASP A C 1
ATOM 661 O O . ASP A 1 85 ? 19.725 11.710 -8.134 1.00 95.00 85 ASP A O 1
ATOM 665 N N . TYR A 1 86 ? 18.965 9.695 -8.735 1.00 92.81 86 TYR A N 1
ATOM 666 C CA . TYR A 1 86 ? 17.759 9.764 -7.917 1.00 92.81 86 TYR A CA 1
ATOM 667 C C . TYR A 1 86 ? 18.044 9.353 -6.466 1.00 92.81 86 TYR A C 1
ATOM 669 O O . TYR A 1 86 ? 18.371 8.198 -6.195 1.00 92.81 86 TYR A O 1
ATOM 677 N N . GLU A 1 87 ? 17.834 10.286 -5.536 1.00 90.00 87 GLU A N 1
ATOM 678 C CA . GLU A 1 87 ? 17.846 10.049 -4.090 1.00 90.00 87 GLU A CA 1
ATOM 679 C C . GLU A 1 87 ? 16.428 10.193 -3.509 1.00 90.00 87 GLU A C 1
ATOM 681 O O . GLU A 1 87 ? 15.648 11.047 -3.946 1.00 90.00 87 GLU A O 1
ATOM 686 N N . LEU A 1 88 ? 16.092 9.315 -2.556 1.00 79.12 88 LEU A N 1
ATOM 687 C CA . LEU A 1 88 ? 14.799 9.261 -1.858 1.00 79.12 88 LEU A CA 1
ATOM 688 C C . LEU A 1 88 ? 14.712 10.249 -0.692 1.00 79.12 88 LEU A C 1
ATOM 690 O O . LEU A 1 88 ? 15.708 10.364 0.055 1.00 79.12 88 LEU A O 1
#

Foldseek 3Di:
DDDPPDDDDDPLVCLQQPCVQCNDCSVDDDPCCVPPVNVVPGDPPSDQPQHDDPRGNPCVVVVVVVVVVVVVVDVVPDDDDDDPPDDD

Solvent-accessible surface area (backbone atoms only — not comparable to full-atom values): 5921 Å² total; per-residue (Å²): 141,88,62,93,88,64,87,82,84,83,63,58,73,57,56,66,42,31,45,92,81,58,39,97,58,35,87,57,93,58,77,70,64,66,36,71,68,49,51,70,72,46,63,85,77,56,80,49,97,46,56,65,75,99,74,31,50,87,55,50,67,58,53,53,53,53,49,52,53,52,52,50,56,46,66,74,75,47,87,88,75,85,68,88,87,69,78,135